Protein AF-A0A973MUW2-F1 (afdb_monomer_lite)

Structure (mmCIF, N/CA/C/O backbone):
data_AF-A0A973MUW2-F1
#
_entry.id   AF-A0A973MUW2-F1
#
loop_
_atom_site.group_PDB
_atom_site.id
_atom_site.type_symbol
_atom_site.label_atom_id
_atom_site.label_alt_id
_atom_site.label_comp_id
_atom_site.label_asym_id
_atom_site.label_entity_id
_atom_site.label_seq_id
_atom_site.pdbx_PDB_ins_code
_atom_site.Cartn_x
_atom_site.Cartn_y
_atom_site.Cartn_z
_atom_site.occupancy
_atom_site.B_iso_or_equiv
_atom_site.auth_seq_id
_atom_site.auth_comp_id
_atom_site.auth_asym_id
_atom_site.auth_atom_id
_atom_site.pdbx_PDB_model_num
ATOM 1 N N . ALA A 1 1 ? 15.264 -7.445 -14.920 1.00 84.81 1 ALA A N 1
ATOM 2 C CA . ALA A 1 1 ? 13.875 -6.967 -15.037 1.00 84.81 1 ALA A CA 1
ATOM 3 C C . ALA A 1 1 ? 12.920 -7.592 -14.022 1.00 84.81 1 ALA A C 1
ATOM 5 O O . ALA A 1 1 ? 12.371 -6.853 -13.216 1.00 84.81 1 ALA A O 1
ATOM 6 N N . ASP A 1 2 ? 12.749 -8.917 -13.988 1.00 92.12 2 ASP A N 1
ATOM 7 C CA . ASP A 1 2 ? 11.668 -9.577 -13.223 1.00 92.12 2 ASP A CA 1
ATOM 8 C C . ASP A 1 2 ? 11.550 -9.181 -11.745 1.00 92.12 2 ASP A C 1
ATOM 10 O O . ASP A 1 2 ? 10.449 -8.958 -11.253 1.00 92.12 2 ASP A O 1
ATOM 14 N N . ILE A 1 3 ? 12.672 -9.040 -11.032 1.00 91.94 3 ILE A N 1
ATOM 15 C CA . ILE A 1 3 ? 12.669 -8.614 -9.621 1.00 91.94 3 ILE A CA 1
ATOM 16 C C . ILE A 1 3 ? 12.139 -7.178 -9.475 1.00 91.94 3 ILE A C 1
ATOM 18 O O . ILE A 1 3 ? 11.381 -6.896 -8.549 1.00 91.94 3 ILE A O 1
ATOM 22 N N . ALA A 1 4 ? 12.513 -6.277 -10.388 1.00 92.00 4 ALA A N 1
ATOM 23 C CA . ALA A 1 4 ? 12.035 -4.896 -10.395 1.00 92.00 4 ALA A CA 1
ATOM 24 C C . ALA A 1 4 ? 10.535 -4.837 -10.727 1.00 92.00 4 ALA A C 1
ATOM 26 O O . ALA A 1 4 ? 9.787 -4.165 -10.021 1.00 92.00 4 ALA A O 1
ATOM 27 N N . ALA A 1 5 ? 10.075 -5.618 -11.714 1.00 93.38 5 ALA A N 1
ATOM 28 C CA . ALA A 1 5 ? 8.650 -5.747 -12.041 1.00 93.38 5 ALA A CA 1
ATOM 29 C C . ALA A 1 5 ? 7.837 -6.301 -10.866 1.00 93.38 5 ALA A C 1
ATO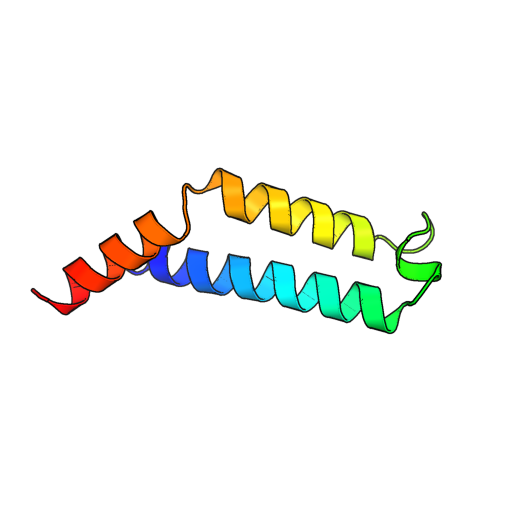M 31 O O . ALA A 1 5 ? 6.818 -5.726 -10.484 1.00 93.38 5 ALA A O 1
ATOM 32 N N . ALA A 1 6 ? 8.305 -7.394 -10.260 1.00 93.94 6 ALA A N 1
ATOM 33 C CA . ALA A 1 6 ? 7.649 -8.008 -9.114 1.00 93.94 6 ALA A CA 1
ATOM 34 C C . ALA A 1 6 ? 7.561 -7.040 -7.931 1.00 93.94 6 ALA A C 1
ATOM 36 O O . ALA A 1 6 ? 6.540 -7.004 -7.248 1.00 93.94 6 ALA A O 1
ATOM 37 N N . ARG A 1 7 ? 8.605 -6.234 -7.703 1.00 92.19 7 ARG A N 1
ATOM 38 C CA . ARG A 1 7 ? 8.612 -5.231 -6.639 1.00 92.19 7 ARG A CA 1
ATOM 39 C C . ARG A 1 7 ? 7.597 -4.121 -6.885 1.00 92.19 7 ARG A C 1
ATOM 41 O O . ARG A 1 7 ? 6.786 -3.879 -6.000 1.00 92.19 7 ARG A O 1
ATOM 48 N N . LEU A 1 8 ? 7.605 -3.502 -8.068 1.00 93.75 8 LEU A N 1
ATOM 49 C CA . LEU A 1 8 ? 6.645 -2.448 -8.419 1.00 93.75 8 LEU A CA 1
ATOM 50 C C . LEU A 1 8 ? 5.202 -2.926 -8.227 1.00 93.75 8 LEU A C 1
ATOM 52 O O . LEU A 1 8 ? 4.421 -2.277 -7.534 1.00 93.75 8 LEU A O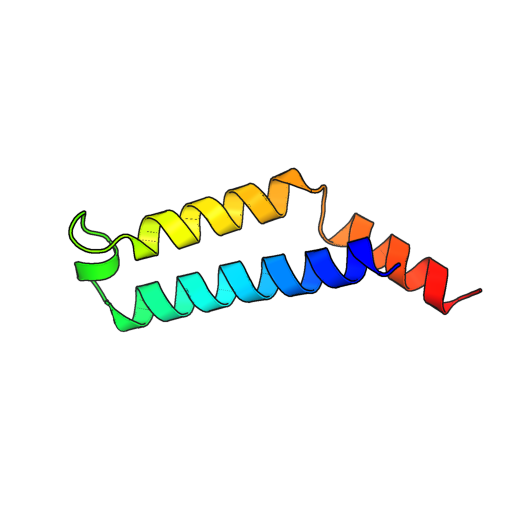 1
ATOM 56 N N . LEU A 1 9 ? 4.887 -4.109 -8.762 1.00 95.56 9 LEU A N 1
ATOM 57 C CA . LEU A 1 9 ? 3.559 -4.701 -8.642 1.00 95.56 9 LEU A CA 1
ATOM 58 C C . LEU A 1 9 ? 3.183 -4.986 -7.180 1.00 95.56 9 LEU A C 1
ATOM 60 O O . LEU A 1 9 ? 2.062 -4.702 -6.760 1.00 95.56 9 LEU A O 1
ATOM 64 N N . ALA A 1 10 ? 4.100 -5.568 -6.403 1.00 95.25 10 ALA A N 1
ATOM 65 C CA . ALA A 1 10 ? 3.837 -5.930 -5.015 1.00 95.25 10 ALA A CA 1
ATOM 66 C C . ALA A 1 10 ? 3.653 -4.702 -4.116 1.00 95.25 10 ALA A C 1
ATOM 68 O O . ALA A 1 10 ? 2.757 -4.704 -3.271 1.00 95.25 10 ALA A O 1
ATOM 69 N N . ASP A 1 11 ? 4.473 -3.666 -4.295 1.00 95.12 11 ASP A N 1
ATOM 70 C CA . ASP A 1 11 ? 4.401 -2.439 -3.503 1.00 95.12 11 ASP A CA 1
ATOM 71 C C . ASP A 1 11 ? 3.106 -1.669 -3.805 1.00 95.12 11 ASP A C 1
ATOM 73 O O . ASP A 1 11 ? 2.384 -1.301 -2.872 1.00 95.12 11 ASP A O 1
ATOM 77 N N . GLU A 1 12 ? 2.746 -1.520 -5.087 1.00 95.56 12 GLU A N 1
ATOM 78 C CA . GLU A 1 12 ? 1.484 -0.892 -5.498 1.00 95.56 12 GLU A CA 1
ATOM 79 C C . GLU A 1 12 ? 0.273 -1.658 -4.947 1.00 95.56 12 GLU A C 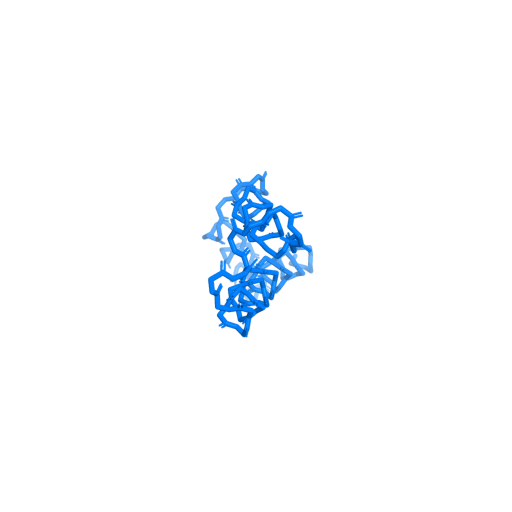1
ATOM 81 O O . GLU A 1 12 ? -0.627 -1.071 -4.336 1.00 95.56 12 GLU A O 1
ATOM 86 N N . ALA A 1 13 ? 0.262 -2.986 -5.101 1.00 97.56 13 ALA A N 1
ATOM 87 C CA . ALA A 1 13 ? -0.826 -3.826 -4.615 1.00 97.56 13 ALA A CA 1
ATOM 88 C C . ALA A 1 13 ? -0.956 -3.776 -3.085 1.00 97.56 13 ALA A C 1
ATOM 90 O O . ALA A 1 13 ? -2.071 -3.701 -2.562 1.00 97.56 13 ALA A O 1
ATOM 91 N N . ALA A 1 14 ? 0.165 -3.797 -2.357 1.00 97.06 14 ALA A N 1
ATOM 92 C CA . ALA A 1 14 ? 0.168 -3.733 -0.901 1.00 97.06 14 ALA A CA 1
ATOM 93 C C . ALA A 1 14 ? -0.353 -2.387 -0.392 1.00 97.06 14 ALA A C 1
ATOM 95 O O . ALA A 1 14 ? -1.156 -2.356 0.543 1.00 97.06 14 ALA A O 1
ATOM 96 N N . GLU A 1 15 ? 0.078 -1.279 -0.998 1.00 96.88 15 GLU A N 1
ATOM 97 C CA . GLU A 1 15 ? -0.386 0.046 -0.605 1.00 96.88 15 GLU A CA 1
ATOM 98 C C . GLU A 1 15 ? -1.869 0.235 -0.926 1.00 96.88 15 GLU A C 1
ATOM 100 O O . GLU A 1 15 ? -2.645 0.613 -0.044 1.00 96.88 15 GLU A O 1
ATOM 105 N N . ARG A 1 16 ? -2.283 -0.071 -2.160 1.00 98.19 16 ARG A N 1
ATOM 106 C CA . ARG A 1 16 ? -3.677 0.075 -2.584 1.00 98.19 16 ARG A CA 1
ATOM 107 C C . ARG A 1 16 ? -4.606 -0.818 -1.769 1.00 98.19 16 ARG A C 1
ATOM 109 O O . ARG A 1 16 ? -5.582 -0.327 -1.212 1.00 98.19 16 ARG A O 1
ATOM 116 N N . GLY A 1 17 ? -4.258 -2.094 -1.607 1.00 98.12 17 GLY A N 1
ATOM 117 C CA . GLY A 1 17 ? -5.052 -3.037 -0.822 1.00 98.12 17 GLY A CA 1
ATOM 118 C C . GLY A 1 17 ? -5.171 -2.628 0.647 1.00 98.12 17 GLY A C 1
ATOM 119 O O . GLY A 1 17 ? -6.257 -2.687 1.219 1.00 98.12 17 GLY A O 1
ATOM 120 N N . ALA A 1 18 ? -4.088 -2.150 1.267 1.00 98.06 18 ALA A N 1
ATOM 121 C CA . ALA A 1 18 ? -4.145 -1.687 2.651 1.00 98.06 18 ALA A CA 1
ATOM 122 C C . ALA A 1 18 ? -4.970 -0.397 2.813 1.00 98.06 18 ALA A C 1
ATOM 124 O O . ALA A 1 18 ? -5.683 -0.260 3.809 1.00 98.06 18 ALA A O 1
ATOM 125 N N . ARG A 1 19 ? -4.915 0.527 1.840 1.00 98.12 19 ARG A N 1
ATOM 126 C CA . ARG A 1 19 ? -5.771 1.727 1.808 1.00 98.12 19 ARG A CA 1
ATOM 127 C C . ARG A 1 19 ? -7.246 1.360 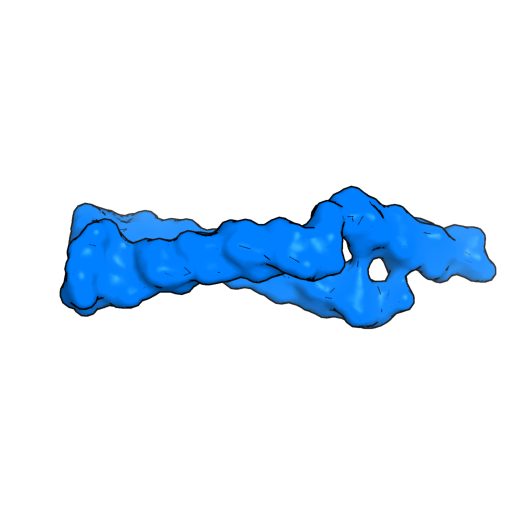1.655 1.00 98.12 19 ARG A C 1
ATOM 129 O O . ARG A 1 19 ? -8.065 1.867 2.417 1.00 98.12 19 ARG A O 1
ATOM 136 N N . ASP A 1 20 ? -7.569 0.453 0.739 1.00 98.56 20 ASP A N 1
ATOM 137 C CA . ASP A 1 20 ? -8.941 -0.012 0.521 1.00 98.56 20 ASP A CA 1
ATOM 138 C C . ASP A 1 20 ? -9.487 -0.703 1.780 1.00 98.56 20 ASP A C 1
ATOM 140 O O . ASP A 1 20 ? -10.582 -0.382 2.244 1.00 98.56 20 ASP A O 1
ATOM 144 N N . CYS A 1 21 ? -8.695 -1.578 2.411 1.00 98.06 21 CYS A N 1
ATOM 145 C CA . CYS A 1 21 ? -9.051 -2.196 3.689 1.00 98.06 21 CYS A CA 1
ATOM 146 C C . CYS A 1 21 ? -9.312 -1.151 4.778 1.00 98.06 21 CYS A C 1
ATOM 148 O O . CYS A 1 21 ? -10.322 -1.243 5.477 1.00 98.06 21 CYS A O 1
ATOM 150 N N . LEU A 1 22 ? -8.434 -0.153 4.922 1.00 98.00 22 LEU A N 1
ATOM 151 C CA . LEU A 1 22 ? -8.613 0.928 5.892 1.00 98.00 22 LEU A CA 1
ATOM 152 C C . LEU A 1 22 ? -9.923 1.692 5.642 1.00 98.00 22 LEU A C 1
ATOM 154 O O . LEU A 1 22 ? -10.670 1.943 6.586 1.00 98.00 22 LEU A O 1
ATOM 158 N N . GLN A 1 23 ? -10.234 1.995 4.380 1.00 98.06 23 GLN A N 1
ATOM 159 C CA . GLN A 1 23 ? -11.467 2.681 3.997 1.00 98.06 23 GLN A CA 1
ATOM 160 C C . GLN A 1 23 ? -12.715 1.849 4.323 1.00 98.06 23 GLN A C 1
ATOM 162 O O . GLN A 1 23 ? -13.672 2.384 4.880 1.00 98.06 23 GLN A O 1
ATOM 167 N N . VAL A 1 24 ? -12.702 0.545 4.023 1.00 98.00 24 VAL A N 1
ATOM 168 C CA . VAL A 1 24 ? -13.816 -0.378 4.318 1.00 98.00 24 VAL A CA 1
ATOM 169 C C . VAL A 1 24 ? -14.090 -0.471 5.821 1.00 98.00 24 VAL A C 1
ATOM 171 O O . VAL A 1 24 ? -15.247 -0.517 6.232 1.00 98.00 24 VAL A O 1
ATOM 174 N N . HIS A 1 25 ? -13.046 -0.462 6.652 1.00 97.56 25 HIS A N 1
ATOM 175 C CA . HIS A 1 25 ? -13.192 -0.526 8.110 1.00 97.56 25 HIS A CA 1
ATOM 176 C C . HIS A 1 25 ? -13.605 0.816 8.742 1.00 97.56 25 HIS A C 1
ATOM 178 O O . HIS A 1 25 ? -14.002 0.850 9.910 1.00 97.56 25 HIS A O 1
ATOM 184 N N . GLY A 1 26 ? -13.513 1.928 8.006 1.00 96.94 26 GLY A N 1
ATOM 185 C CA . GLY A 1 26 ? -13.815 3.264 8.516 1.00 96.94 26 GLY A CA 1
ATOM 186 C C . GLY A 1 26 ? -12.997 3.607 9.767 1.00 96.94 26 GLY A C 1
ATOM 187 O O . GLY A 1 26 ? -11.809 3.303 9.859 1.00 96.94 26 GLY A O 1
ATOM 188 N N . GLY A 1 27 ? -13.640 4.222 10.766 1.00 96.81 27 GLY A N 1
ATOM 189 C CA . GLY A 1 27 ? -12.979 4.621 12.016 1.00 96.81 27 GLY A CA 1
ATOM 190 C C . GLY A 1 27 ? -12.334 3.460 12.784 1.00 96.81 27 GLY A C 1
ATOM 191 O O . GLY A 1 27 ? -11.258 3.643 13.348 1.00 96.81 27 GLY A O 1
ATOM 192 N N . MET A 1 28 ? -12.924 2.257 12.738 1.00 97.31 28 MET A N 1
ATOM 193 C CA . MET A 1 28 ? -12.349 1.059 13.376 1.00 97.31 28 MET A CA 1
ATOM 194 C C . MET A 1 28 ? -11.018 0.646 12.746 1.00 97.31 28 MET A C 1
ATOM 196 O O . MET A 1 28 ? -10.181 0.038 13.401 1.00 97.31 28 MET A O 1
ATOM 200 N N . GLY A 1 29 ? -10.782 0.997 11.481 1.00 97.19 29 GLY A N 1
ATOM 201 C CA . GLY A 1 29 ? -9.519 0.687 10.820 1.00 97.19 29 GLY A CA 1
ATOM 202 C C . GLY A 1 29 ? -8.312 1.386 11.458 1.00 97.19 29 GLY A C 1
ATOM 203 O O . GLY A 1 29 ? -7.186 0.925 11.286 1.00 97.19 29 GLY A O 1
ATOM 204 N N . PHE A 1 30 ? -8.541 2.462 12.219 1.00 96.56 30 PHE A N 1
ATOM 205 C CA . PHE A 1 30 ? -7.515 3.227 12.933 1.00 96.56 30 PHE A CA 1
ATOM 206 C C . PHE A 1 30 ? -7.331 2.819 14.400 1.00 96.56 30 PHE A C 1
ATOM 208 O O . PHE A 1 30 ? -6.481 3.398 15.080 1.00 96.56 30 PHE A O 1
ATOM 215 N N . THR A 1 31 ? -8.116 1.867 14.903 1.00 96.12 31 THR A N 1
ATOM 216 C CA . THR A 1 31 ? -8.050 1.419 16.297 1.00 96.12 31 THR A CA 1
ATOM 217 C C . THR A 1 31 ? -7.233 0.128 16.427 1.00 96.12 31 THR A C 1
ATOM 219 O O . THR A 1 31 ? -6.798 -0.448 15.430 1.00 96.12 31 THR A O 1
ATOM 222 N N . TRP A 1 32 ? -6.969 -0.324 17.656 1.00 95.38 32 TRP A N 1
ATOM 223 C CA . TRP A 1 32 ? -6.125 -1.502 17.920 1.00 95.38 32 TRP A CA 1
ATOM 224 C C . TRP A 1 32 ? -6.834 -2.839 17.678 1.00 95.38 32 TRP A C 1
ATOM 226 O O . TRP A 1 32 ? -6.195 -3.883 17.624 1.00 95.38 32 TRP A O 1
ATOM 236 N N . GLU A 1 33 ? -8.147 -2.803 17.503 1.00 95.19 33 GLU A N 1
ATOM 237 C CA . GLU A 1 33 ? -9.006 -3.948 17.229 1.00 95.19 33 GLU A CA 1
ATOM 238 C C . GLU A 1 33 ? -8.899 -4.424 15.769 1.00 95.19 33 GLU A C 1
ATOM 240 O O . GLU A 1 33 ? -9.320 -5.537 15.457 1.00 95.19 33 GLU A O 1
ATOM 245 N N . SER A 1 34 ? -8.321 -3.610 14.875 1.00 93.25 34 SER A N 1
ATOM 246 C CA . SER A 1 34 ? -8.038 -3.978 13.485 1.00 93.25 34 SER A CA 1
ATOM 247 C C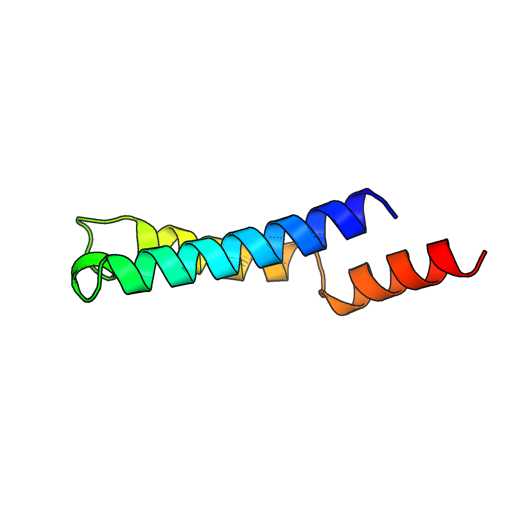 . SER A 1 34 ? -6.616 -3.592 13.083 1.00 93.25 34 SER A C 1
ATOM 249 O O . SER A 1 34 ? -6.207 -2.437 13.175 1.00 93.25 34 SER A O 1
ATOM 251 N N . GLU A 1 35 ? -5.850 -4.547 12.556 1.00 96.00 35 GLU A N 1
ATOM 252 C CA . GLU A 1 35 ? -4.452 -4.317 12.172 1.00 96.00 35 GLU A CA 1
ATOM 253 C C . GLU A 1 35 ? -4.282 -3.599 10.817 1.00 96.00 35 GLU A C 1
ATOM 255 O O . GLU A 1 35 ? -3.153 -3.366 10.378 1.00 96.00 35 GLU A O 1
ATOM 260 N N . VAL A 1 36 ? -5.365 -3.223 10.121 1.00 97.00 36 VAL A N 1
ATOM 261 C CA . VAL A 1 36 ? -5.296 -2.663 8.752 1.00 97.00 36 VAL A CA 1
ATOM 262 C C . VAL A 1 36 ? -4.430 -1.402 8.661 1.00 97.00 36 VAL A C 1
ATOM 264 O O . VAL A 1 36 ? -3.638 -1.260 7.726 1.00 97.00 36 VAL A O 1
ATOM 267 N N . HIS A 1 37 ? -4.468 -0.528 9.671 1.00 97.25 37 HIS A N 1
ATOM 268 C CA . HIS A 1 37 ? -3.589 0.641 9.733 1.00 97.25 37 HIS A CA 1
ATOM 269 C C . HIS A 1 37 ? -2.103 0.269 9.889 1.00 97.25 37 HIS A C 1
ATOM 271 O O . HIS A 1 37 ? -1.236 1.001 9.408 1.00 97.25 37 HIS A O 1
ATOM 277 N N . LEU A 1 38 ? -1.774 -0.858 10.534 1.00 97.94 38 LEU A N 1
ATOM 278 C CA . LEU A 1 38 ? -0.397 -1.360 10.614 1.00 97.94 38 LEU A CA 1
ATOM 279 C C . LEU A 1 38 ? 0.065 -1.892 9.258 1.00 97.94 38 LEU A C 1
ATOM 281 O O . LEU A 1 38 ? 1.211 -1.657 8.874 1.00 97.94 38 LEU A O 1
ATOM 285 N N . HIS A 1 39 ? -0.811 -2.573 8.515 1.00 97.69 39 HIS A N 1
ATOM 286 C CA . HIS A 1 39 ? -0.504 -3.033 7.160 1.00 97.69 39 HIS A CA 1
ATOM 287 C C . HIS A 1 39 ? -0.221 -1.868 6.212 1.00 97.69 39 HIS A C 1
ATOM 289 O O . HIS A 1 39 ? 0.776 -1.923 5.493 1.00 97.69 39 HIS A O 1
ATOM 295 N N . LEU A 1 40 ? -1.005 -0.789 6.283 1.00 97.75 40 LEU A N 1
ATOM 296 C CA . LEU A 1 40 ? -0.758 0.414 5.487 1.00 97.75 40 LEU A CA 1
ATOM 297 C C . LEU A 1 40 ? 0.595 1.056 5.824 1.00 97.75 40 LEU A C 1
ATOM 299 O O . LEU A 1 40 ? 1.408 1.302 4.935 1.00 97.75 40 LEU A O 1
ATOM 303 N N . LYS A 1 41 ? 0.894 1.242 7.116 1.00 96.94 41 LYS A N 1
ATOM 304 C CA . LYS A 1 41 ? 2.195 1.774 7.561 1.00 96.94 41 LYS A CA 1
ATOM 305 C C . LYS A 1 41 ? 3.362 0.895 7.094 1.00 96.94 41 LYS A C 1
ATOM 307 O O . LYS A 1 41 ? 4.397 1.409 6.678 1.00 96.94 41 LYS A O 1
ATOM 312 N N . ARG A 1 42 ? 3.209 -0.434 7.144 1.00 96.81 42 ARG A N 1
ATOM 313 C CA . ARG A 1 42 ? 4.224 -1.386 6.661 1.00 96.81 42 ARG A CA 1
ATOM 314 C C . ARG A 1 42 ? 4.401 -1.313 5.144 1.00 96.81 42 ARG A C 1
ATOM 316 O O . ARG A 1 42 ? 5.541 -1.402 4.700 1.00 96.81 42 ARG A O 1
ATOM 323 N N . ALA A 1 43 ? 3.324 -1.155 4.374 1.00 96.38 43 ALA A N 1
ATOM 324 C CA . ALA A 1 43 ? 3.395 -0.985 2.922 1.00 96.38 43 ALA A CA 1
ATOM 325 C C . ALA A 1 43 ? 4.225 0.257 2.559 1.00 96.38 43 ALA A C 1
ATOM 327 O O . ALA A 1 43 ? 5.188 0.140 1.808 1.00 96.38 43 ALA A O 1
ATOM 328 N N . TRP A 1 44 ? 3.972 1.397 3.212 1.00 94.94 44 TRP A N 1
ATOM 329 C CA . TRP A 1 44 ? 4.757 2.621 3.002 1.00 94.94 44 TRP A CA 1
ATOM 330 C C . TRP A 1 44 ? 6.244 2.464 3.322 1.00 94.94 44 TRP A C 1
ATOM 332 O O . TRP A 1 44 ? 7.095 2.993 2.609 1.00 94.94 44 TRP A O 1
ATOM 342 N N . VAL A 1 45 ? 6.578 1.744 4.395 1.00 95.00 45 VAL A N 1
ATOM 343 C CA . VAL A 1 45 ? 7.982 1.481 4.746 1.00 95.00 45 VAL A CA 1
ATOM 344 C C . VAL A 1 45 ? 8.640 0.553 3.724 1.00 95.00 45 VAL A C 1
ATOM 346 O O . VAL A 1 45 ? 9.802 0.754 3.380 1.00 95.00 45 VAL A O 1
ATOM 349 N N . ARG A 1 46 ? 7.926 -0.469 3.240 1.00 91.25 46 ARG A N 1
ATOM 350 C CA . ARG A 1 46 ? 8.450 -1.427 2.253 1.00 91.25 46 ARG A CA 1
ATOM 351 C C . ARG A 1 46 ? 8.716 -0.767 0.903 1.00 91.25 46 ARG A C 1
ATOM 353 O O . ARG A 1 46 ? 9.831 -0.922 0.411 1.00 91.25 46 ARG A O 1
ATOM 360 N N . ALA A 1 47 ? 7.782 0.055 0.424 1.00 90.00 47 ALA A N 1
ATOM 361 C CA . ALA A 1 47 ? 7.925 0.814 -0.818 1.00 90.00 47 ALA A CA 1
ATOM 362 C C . ALA A 1 47 ? 9.186 1.699 -0.834 1.00 90.00 47 ALA A C 1
ATOM 364 O O . ALA A 1 47 ? 9.813 1.881 -1.869 1.00 90.00 47 ALA A O 1
ATOM 365 N N . GLN A 1 48 ? 9.610 2.212 0.327 1.00 87.62 48 GLN A N 1
ATOM 366 C CA . GLN A 1 48 ? 10.827 3.027 0.441 1.00 87.62 48 GLN A CA 1
ATOM 367 C C . GLN A 1 48 ? 12.106 2.204 0.653 1.00 87.62 48 GLN A C 1
ATOM 369 O O . GLN A 1 48 ? 13.199 2.654 0.317 1.00 87.62 48 GLN A O 1
ATOM 374 N N . ARG A 1 49 ? 12.008 1.004 1.236 1.00 86.88 49 ARG A N 1
ATOM 375 C CA . ARG A 1 49 ? 13.180 0.188 1.599 1.00 86.88 49 ARG A CA 1
ATOM 376 C C . ARG A 1 49 ? 13.862 -0.478 0.410 1.00 86.88 49 ARG A C 1
ATOM 378 O O . ARG A 1 49 ? 15.044 -0.787 0.514 1.00 86.88 49 ARG A O 1
ATOM 385 N N . GLY A 1 50 ? 13.136 -0.730 -0.675 1.00 74.44 50 GLY A N 1
ATOM 386 C CA . GLY A 1 50 ? 13.695 -1.365 -1.869 1.00 74.44 50 GLY A CA 1
ATOM 387 C C . GLY A 1 50 ? 14.595 -0.451 -2.710 1.00 74.44 50 GLY A C 1
ATOM 388 O O . GLY A 1 50 ? 15.250 -0.945 -3.621 1.00 74.44 50 GLY A O 1
ATOM 389 N N . GLY A 1 51 ? 14.622 0.855 -2.435 1.00 80.50 51 GLY A N 1
ATOM 390 C CA . GLY A 1 51 ? 15.045 1.886 -3.390 1.00 80.50 51 GLY A CA 1
ATOM 391 C C . GLY A 1 51 ? 13.825 2.576 -4.009 1.00 80.50 51 GLY A C 1
ATOM 392 O O . GLY A 1 51 ? 12.689 2.161 -3.776 1.00 80.50 51 GLY A O 1
ATOM 393 N N . GLY A 1 52 ? 14.036 3.634 -4.790 1.00 82.88 52 GLY A N 1
ATOM 394 C CA . GLY A 1 52 ? 12.929 4.396 -5.380 1.00 82.88 52 GLY A CA 1
ATOM 395 C C . GLY A 1 52 ? 12.159 3.608 -6.447 1.00 82.88 52 GLY A C 1
ATOM 396 O O . GLY A 1 52 ? 12.738 2.771 -7.141 1.00 82.88 52 GLY A O 1
ATOM 397 N N . THR A 1 53 ? 10.867 3.907 -6.616 1.00 87.81 53 THR A N 1
ATOM 398 C CA . THR A 1 53 ? 10.035 3.395 -7.725 1.00 87.81 53 THR A CA 1
ATOM 399 C C . THR A 1 53 ? 10.699 3.673 -9.072 1.00 87.81 53 THR A C 1
ATOM 401 O O . THR A 1 53 ? 10.879 2.755 -9.864 1.00 87.81 53 THR A O 1
ATOM 404 N N . THR A 1 54 ? 11.193 4.900 -9.257 1.00 88.19 54 THR A N 1
ATOM 405 C CA . THR A 1 54 ? 11.878 5.351 -10.475 1.00 88.19 54 THR A CA 1
ATOM 406 C C . THR A 1 54 ? 13.068 4.473 -10.847 1.00 88.19 54 THR A C 1
ATOM 408 O O . THR A 1 54 ? 13.234 4.122 -12.003 1.00 88.19 54 THR A O 1
ATOM 411 N N . GLU A 1 55 ? 13.879 4.044 -9.879 1.00 89.44 55 GLU A N 1
ATOM 412 C CA . GLU A 1 55 ? 15.017 3.160 -10.162 1.00 89.44 55 GLU A CA 1
ATOM 413 C C . GLU A 1 55 ? 14.553 1.803 -10.716 1.00 89.44 55 GLU A C 1
ATOM 415 O O . GLU A 1 55 ? 15.152 1.264 -11.643 1.00 89.44 55 GLU A O 1
ATOM 420 N N . SER A 1 56 ? 13.456 1.260 -10.183 1.00 90.38 56 SER A N 1
ATOM 421 C CA . SER A 1 56 ? 12.890 -0.004 -10.672 1.00 90.38 56 SER A CA 1
ATOM 422 C C . SER A 1 56 ? 12.236 0.149 -12.047 1.00 90.38 56 SER A C 1
ATOM 424 O O . SER A 1 56 ? 12.346 -0.756 -12.871 1.00 90.38 56 SER A O 1
ATOM 426 N N . GLU A 1 57 ? 11.589 1.287 -12.305 1.00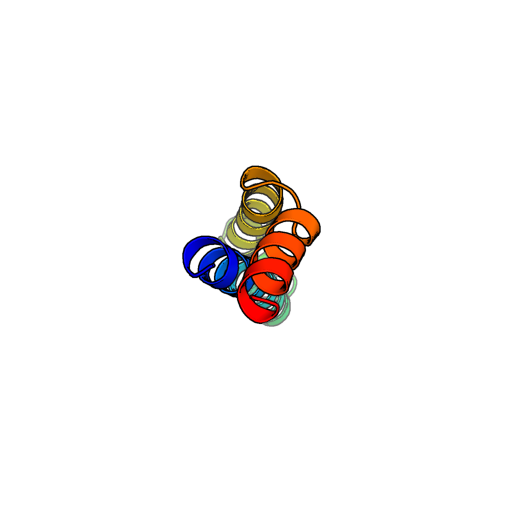 92.56 57 GLU A N 1
ATOM 427 C CA . GLU A 1 57 ? 11.013 1.629 -13.610 1.00 92.56 57 GLU A CA 1
ATOM 428 C C . GLU A 1 57 ? 12.098 1.769 -14.684 1.00 92.56 57 GLU A C 1
ATOM 430 O O . GLU A 1 57 ? 11.971 1.179 -15.753 1.00 92.56 57 GLU A O 1
ATOM 435 N N . GLU A 1 58 ? 13.202 2.457 -14.387 1.00 92.56 58 GLU A N 1
ATOM 436 C CA . GLU A 1 58 ? 14.334 2.618 -15.312 1.00 92.56 58 GLU A CA 1
ATOM 437 C C . GLU A 1 58 ? 15.020 1.279 -15.629 1.00 92.56 58 GLU A C 1
ATOM 439 O O . GLU A 1 58 ? 15.375 1.001 -16.779 1.00 92.56 58 GLU A O 1
ATOM 444 N N . LEU A 1 59 ? 15.161 0.397 -14.629 1.00 91.06 59 LEU A N 1
ATOM 445 C CA . LEU A 1 59 ? 15.691 -0.957 -14.832 1.00 91.06 59 LEU A CA 1
ATOM 446 C C . LEU A 1 59 ? 14.812 -1.793 -15.771 1.00 91.06 59 LEU A C 1
ATOM 448 O O . LEU A 1 59 ? 15.336 -2.611 -16.527 1.00 91.06 59 LEU A O 1
ATOM 452 N N . LEU A 1 60 ? 13.490 -1.612 -15.721 1.00 91.94 60 LEU A N 1
ATOM 453 C CA . LEU A 1 60 ? 12.560 -2.268 -16.642 1.00 91.94 60 LEU A CA 1
ATOM 454 C C . LEU A 1 60 ? 12.586 -1.631 -18.026 1.00 91.94 60 LEU A C 1
ATOM 456 O O . LEU A 1 60 ? 12.616 -2.350 -19.018 1.00 91.94 60 LEU A O 1
ATOM 460 N N . ALA A 1 61 ? 12.608 -0.301 -18.100 1.00 93.19 61 ALA A N 1
ATOM 461 C CA . ALA A 1 61 ? 12.682 0.421 -19.363 1.00 93.19 61 ALA A CA 1
ATOM 462 C C . ALA A 1 61 ? 13.938 0.029 -20.152 1.00 93.19 61 ALA A C 1
ATOM 464 O O . ALA A 1 61 ? 13.845 -0.270 -21.339 1.00 93.19 61 ALA A O 1
ATOM 465 N N . THR A 1 62 ? 15.088 -0.056 -19.475 1.00 94.69 62 THR A N 1
ATOM 466 C CA . THR A 1 62 ? 16.351 -0.498 -20.083 1.00 94.69 62 THR A CA 1
ATOM 467 C C . THR A 1 62 ? 16.212 -1.892 -20.694 1.00 94.69 62 THR A C 1
ATOM 469 O O . THR A 1 62 ? 16.580 -2.085 -21.849 1.00 94.69 62 THR A O 1
ATOM 472 N N . ASP A 1 63 ? 15.628 -2.843 -19.961 1.00 92.88 63 ASP A N 1
ATOM 473 C CA . ASP A 1 63 ? 15.443 -4.229 -20.416 1.00 92.88 63 ASP A CA 1
ATOM 474 C C . ASP A 1 63 ? 14.524 -4.341 -21.645 1.00 92.88 63 ASP A C 1
ATOM 476 O O . ASP A 1 63 ? 14.731 -5.202 -22.488 1.00 92.88 63 ASP A O 1
ATOM 480 N N . LEU A 1 64 ? 13.546 -3.440 -21.789 1.00 89.00 64 LEU A N 1
ATOM 481 C CA . LEU A 1 64 ? 12.630 -3.404 -22.937 1.00 89.00 64 LEU A CA 1
ATOM 482 C C . LEU A 1 64 ? 13.230 -2.752 -24.196 1.00 89.00 64 LEU A C 1
ATOM 484 O O . LEU A 1 64 ? 12.636 -2.843 -25.271 1.00 89.00 64 LEU A O 1
ATOM 488 N N . THR A 1 65 ? 14.357 -2.046 -24.065 1.00 88.81 65 THR A N 1
ATOM 489 C CA . THR A 1 65 ? 15.007 -1.308 -25.167 1.00 88.81 65 THR A CA 1
ATOM 490 C C . THR A 1 65 ? 16.206 -2.026 -25.794 1.00 88.81 65 THR A C 1
ATOM 492 O O . THR A 1 65 ? 16.752 -1.521 -26.778 1.00 88.81 65 THR A O 1
ATOM 495 N N . VAL A 1 66 ? 16.606 -3.180 -25.252 1.00 65.50 66 VAL A N 1
ATOM 496 C CA . VAL A 1 66 ? 17.718 -4.027 -25.733 1.00 65.50 66 VAL A CA 1
ATOM 497 C C . VAL A 1 66 ? 17.166 -5.274 -26.413 1.00 65.50 66 VAL A C 1
ATOM 499 O O . VAL A 1 66 ? 17.736 -5.658 -27.459 1.00 65.50 66 VAL A O 1
#

pLDDT: mean 93.3, std 5.78, range [65.5, 98.56]

Sequence (66 aa):
ADIAAARLLADEAAERGARDCLQVHGGMGFTWESEVHLHLKRAWVRAQRGGGTTESEELLATDLTV

Secondary structure (DSSP, 8-state):
-HHHHHHHHHHHHHHHHHHHHHHHHGGGGGSTT-THHHHHHHHHHHHHHT--HHHHHHHHHHHHT-

Radius of gyration: 14.8 Å; chains: 1; bounding box: 32×15×44 Å

Foldseek 3Di:
DVVLVVLLVVLVCQQVVLVVVLVVCDPCSPDPVHCSVVSNVVSVVSCPVVPHNVVSVVVVVVVVVD